Protein AF-A0A172TQ09-F1 (afdb_monomer_lite)

Foldseek 3Di:
DWDQDPVRDTDLCLVQKDKDKPCCCQWNADSNDIDGDHADKIWIWTDHPNDIDIDIDGDDD

Sequence (61 aa):
MNAVFDTGRTVDVSPLVTWVSSNSASVTVKDGVVTAVKKGSATIKAIYQNKYVTFRVMVYA

Radius of gyration: 13.21 Å; chains: 1; bounding box: 38×19×25 Å

Secondary structure (DSSP, 8-state):
-EEEPTTS-EEE-GGGSEEEES-TTTEEEETTEEEE-SSEEEEEEEEETTEEEEEEEEE--

Structure (mmCIF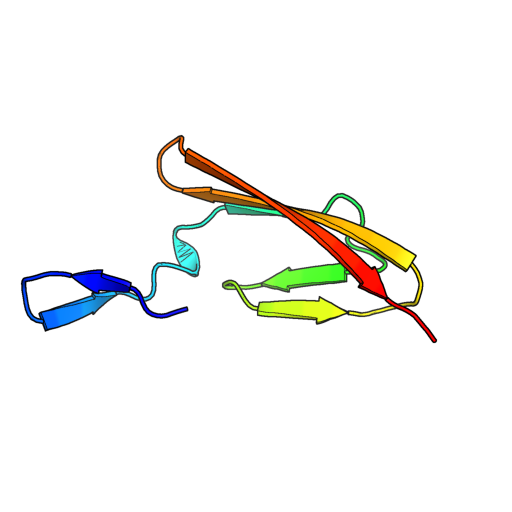, N/CA/C/O backbone):
data_AF-A0A172TQ09-F1
#
_entry.id   AF-A0A172TQ09-F1
#
loop_
_atom_site.group_PDB
_atom_site.id
_atom_site.type_symbol
_atom_site.label_atom_id
_atom_site.label_alt_id
_atom_site.label_comp_id
_atom_site.label_asym_id
_atom_site.label_entity_id
_atom_site.label_seq_id
_atom_site.pdbx_PDB_ins_code
_atom_site.Cartn_x
_atom_site.Cartn_y
_atom_site.Cartn_z
_atom_site.occupancy
_atom_site.B_iso_or_equiv
_atom_site.auth_seq_id
_atom_site.auth_comp_id
_atom_site.auth_asym_id
_atom_site.auth_atom_id
_atom_site.pdbx_PDB_model_num
ATOM 1 N N . MET A 1 1 ? -11.554 -6.933 -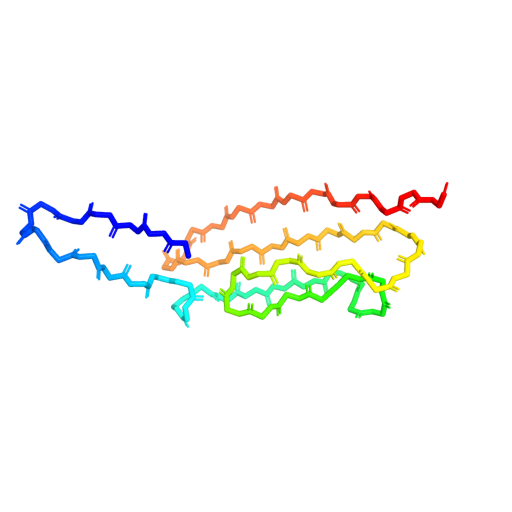0.474 1.00 44.81 1 MET A N 1
ATOM 2 C CA . MET A 1 1 ? -11.314 -7.611 0.825 1.00 44.81 1 MET A CA 1
ATOM 3 C C . MET A 1 1 ? -12.588 -7.454 1.635 1.00 44.81 1 MET A C 1
ATOM 5 O O . MET A 1 1 ? -13.041 -6.326 1.774 1.00 44.81 1 MET A O 1
ATOM 9 N N . ASN A 1 2 ? -13.189 -8.536 2.137 1.00 40.56 2 ASN A N 1
ATOM 10 C CA . ASN A 1 2 ? -14.544 -8.461 2.697 1.00 40.56 2 ASN A CA 1
ATOM 11 C C . ASN A 1 2 ? -14.492 -8.461 4.228 1.00 40.56 2 ASN A C 1
ATOM 13 O O . ASN A 1 2 ? -14.083 -9.452 4.828 1.00 40.56 2 ASN A O 1
ATOM 17 N N . ALA A 1 3 ? -14.908 -7.357 4.851 1.00 40.72 3 ALA A N 1
ATOM 18 C CA . ALA A 1 3 ? -15.189 -7.303 6.281 1.00 40.72 3 ALA A CA 1
ATOM 19 C C . ALA A 1 3 ? -16.701 -7.480 6.484 1.00 40.72 3 ALA A C 1
ATOM 21 O O . ALA A 1 3 ? -17.502 -6.730 5.922 1.00 40.72 3 ALA A O 1
ATOM 22 N N . VAL A 1 4 ? -17.088 -8.492 7.260 1.00 42.19 4 VAL A N 1
ATOM 23 C CA . VAL A 1 4 ? -18.484 -8.728 7.648 1.00 42.19 4 VAL A CA 1
ATOM 24 C C . VAL A 1 4 ? -18.707 -8.049 8.996 1.00 42.19 4 VAL A C 1
ATOM 26 O O . VAL A 1 4 ? -18.053 -8.409 9.973 1.00 42.19 4 VAL A O 1
ATOM 29 N N . PHE A 1 5 ? -19.599 -7.059 9.049 1.00 47.91 5 PHE A N 1
ATOM 30 C CA . PHE A 1 5 ? -20.061 -6.462 10.306 1.00 47.91 5 PHE A CA 1
ATOM 31 C C . PHE A 1 5 ? -21.350 -7.153 10.788 1.00 47.91 5 PHE A C 1
ATOM 33 O O . PHE A 1 5 ? -22.093 -7.723 9.987 1.00 47.91 5 PHE A O 1
ATOM 40 N N . ASP A 1 6 ? -21.611 -7.092 12.097 1.00 48.78 6 ASP A N 1
ATOM 41 C CA . ASP A 1 6 ? -22.685 -7.785 12.839 1.00 48.78 6 ASP A CA 1
ATOM 42 C C . ASP A 1 6 ? -24.123 -7.516 12.346 1.00 48.78 6 ASP A C 1
ATOM 44 O O . ASP A 1 6 ? -25.041 -8.267 12.660 1.00 48.78 6 ASP A O 1
ATOM 48 N N . THR A 1 7 ? -24.315 -6.496 11.512 1.00 50.00 7 THR A N 1
ATOM 49 C CA . THR A 1 7 ? -25.591 -6.153 10.861 1.00 50.00 7 THR A CA 1
ATOM 50 C C . THR A 1 7 ? -25.819 -6.849 9.510 1.00 50.00 7 THR A C 1
ATOM 52 O O . THR A 1 7 ? -26.805 -6.566 8.831 1.00 50.00 7 THR A O 1
ATOM 55 N N . GLY A 1 8 ? -24.920 -7.739 9.074 1.00 49.78 8 GLY A N 1
ATOM 56 C CA . GLY A 1 8 ? -25.033 -8.469 7.801 1.00 49.78 8 GLY A CA 1
ATOM 57 C C . GLY A 1 8 ? -24.606 -7.668 6.563 1.00 49.78 8 GLY A C 1
ATOM 58 O O . GLY A 1 8 ? -24.659 -8.179 5.444 1.00 49.78 8 GLY A O 1
ATOM 59 N N . ARG A 1 9 ? -24.133 -6.425 6.731 1.00 44.09 9 ARG A N 1
ATOM 60 C CA . ARG A 1 9 ? -23.544 -5.634 5.640 1.00 44.09 9 ARG A CA 1
ATOM 61 C C . ARG A 1 9 ? -22.084 -6.028 5.445 1.00 44.09 9 ARG A C 1
ATOM 63 O O . ARG A 1 9 ? -21.244 -5.825 6.320 1.00 44.09 9 ARG A O 1
ATOM 70 N N . THR A 1 10 ? -21.780 -6.543 4.257 1.00 49.31 10 THR A N 1
ATOM 71 C CA . THR A 1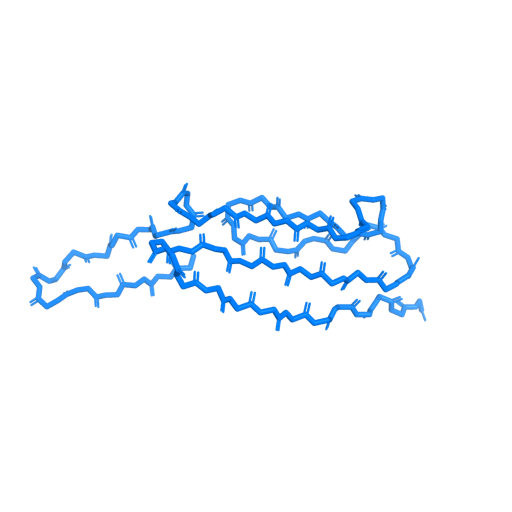 10 ? -20.403 -6.612 3.764 1.00 49.31 10 THR A CA 1
ATOM 72 C C . THR A 1 10 ? -20.044 -5.221 3.265 1.00 49.31 10 THR A C 1
ATOM 74 O O . THR A 1 10 ? -20.549 -4.778 2.235 1.00 49.31 10 THR A O 1
ATOM 77 N N . VAL A 1 11 ? -19.233 -4.497 4.031 1.00 51.53 11 VAL A N 1
ATOM 78 C CA . VAL A 1 11 ? -18.659 -3.232 3.568 1.00 51.53 11 VAL A CA 1
ATOM 79 C C . VAL A 1 11 ? -17.302 -3.574 2.989 1.00 51.53 11 VAL A C 1
ATOM 81 O O . VAL A 1 11 ? -16.442 -4.122 3.683 1.00 51.53 11 VAL A O 1
ATOM 84 N N . ASP A 1 12 ? -17.117 -3.276 1.707 1.00 53.59 12 ASP A N 1
ATOM 85 C CA . ASP A 1 12 ? -15.788 -3.314 1.127 1.00 53.59 12 ASP A CA 1
ATOM 86 C C . ASP A 1 12 ? -14.988 -2.186 1.793 1.00 53.59 12 ASP A C 1
ATOM 88 O O . ASP A 1 12 ? -15.233 -0.999 1.579 1.00 53.59 12 ASP A O 1
ATOM 92 N N . VAL A 1 13 ? -14.115 -2.565 2.725 1.00 56.84 13 VAL A N 1
ATOM 93 C CA . VAL A 1 13 ? -13.251 -1.634 3.464 1.00 56.84 13 VAL A CA 1
ATOM 94 C C . VAL A 1 13 ? -11.984 -1.311 2.679 1.00 56.84 13 VAL A C 1
ATOM 96 O O . VAL A 1 13 ? -11.231 -0.429 3.078 1.00 56.84 13 VAL A O 1
ATOM 99 N N . SER A 1 14 ? -11.757 -1.978 1.546 1.00 56.62 14 SER A N 1
ATOM 100 C CA . SER A 1 14 ? -10.600 -1.767 0.678 1.00 56.62 14 SER A CA 1
ATOM 101 C C . SER A 1 14 ? -10.419 -0.307 0.205 1.00 56.62 14 SER A C 1
ATOM 103 O O . SER A 1 14 ? -9.262 0.119 0.183 1.00 56.62 14 SER A O 1
ATOM 105 N N . PRO A 1 15 ? -11.475 0.495 -0.088 1.00 56.00 15 PRO A N 1
ATOM 106 C CA . PRO A 1 15 ? -11.340 1.922 -0.416 1.00 56.00 15 PRO A CA 1
ATOM 107 C C . PRO A 1 15 ? -11.125 2.840 0.798 1.00 56.00 15 PRO A C 1
ATOM 109 O O . PRO A 1 15 ? -10.716 3.985 0.634 1.00 56.00 15 PRO A O 1
ATOM 112 N N . LEU A 1 16 ? -11.395 2.370 2.019 1.00 65.00 16 LEU A N 1
ATOM 113 C CA . LEU A 1 16 ? -11.166 3.142 3.250 1.00 65.00 16 LEU A CA 1
ATOM 114 C C . LEU A 1 16 ? -9.755 2.937 3.816 1.00 65.00 16 LEU A C 1
ATOM 116 O O . LEU A 1 16 ? -9.368 3.587 4.789 1.00 65.00 16 LEU A O 1
ATOM 120 N N . VAL A 1 17 ? -9.005 1.997 3.243 1.00 71.00 17 VAL A N 1
ATOM 121 C CA . VAL A 1 17 ? -7.639 1.681 3.638 1.00 71.00 17 VAL A CA 1
ATOM 122 C C . VAL A 1 17 ? -6.685 2.499 2.775 1.00 71.00 17 VAL A C 1
ATOM 124 O O . VAL A 1 17 ? -6.651 2.354 1.554 1.00 71.00 17 VAL A O 1
ATOM 127 N N . THR A 1 18 ? -5.861 3.330 3.405 1.00 78.81 18 THR A N 1
ATOM 128 C CA . THR A 1 18 ? -4.767 4.013 2.713 1.00 78.81 18 THR A CA 1
ATOM 129 C C . THR A 1 18 ? -3.622 3.030 2.524 1.00 78.81 18 THR A C 1
ATOM 131 O O . THR A 1 18 ? -3.019 2.566 3.496 1.00 78.81 18 THR A O 1
ATOM 134 N N . TRP A 1 19 ? -3.310 2.723 1.268 1.00 79.62 19 TRP A N 1
ATOM 135 C CA . TRP A 1 19 ? -2.212 1.837 0.900 1.00 79.62 19 TRP A CA 1
ATOM 136 C C . TRP A 1 19 ? -0.970 2.647 0.541 1.00 79.62 19 TRP A C 1
ATOM 138 O O . TRP A 1 19 ? -1.016 3.541 -0.300 1.00 79.62 19 TRP A O 1
ATOM 148 N N . VAL A 1 20 ? 0.159 2.309 1.155 1.00 79.94 20 VAL A N 1
ATOM 149 C CA . VAL A 1 20 ? 1.467 2.896 0.851 1.00 79.94 20 VAL A CA 1
ATOM 150 C C . VAL A 1 20 ? 2.406 1.772 0.438 1.00 79.94 20 VAL A C 1
ATOM 152 O O . VAL A 1 20 ? 2.635 0.847 1.214 1.00 79.94 20 VAL A O 1
ATOM 155 N N . SER A 1 21 ? 2.952 1.847 -0.775 1.00 80.69 21 SER A N 1
ATOM 156 C CA . SER A 1 21 ? 4.000 0.937 -1.251 1.00 80.69 21 SER A CA 1
ATOM 157 C C . SER A 1 21 ? 5.348 1.644 -1.187 1.00 80.69 21 SER A C 1
ATOM 159 O O . SER A 1 21 ? 5.488 2.756 -1.693 1.00 80.69 21 SER A O 1
ATOM 161 N N . SER A 1 22 ? 6.355 0.997 -0.602 1.00 81.88 22 SER A N 1
ATOM 162 C CA . SER A 1 22 ? 7.728 1.515 -0.596 1.00 81.88 22 SER A CA 1
ATOM 163 C C . SER A 1 22 ? 8.397 1.449 -1.973 1.00 81.88 22 SER A C 1
ATOM 165 O O . SER A 1 22 ? 9.469 2.016 -2.155 1.00 81.88 22 SER A O 1
ATOM 167 N N . ASN A 1 23 ? 7.817 0.708 -2.922 1.00 78.44 23 ASN A N 1
ATOM 168 C CA . ASN A 1 23 ? 8.345 0.551 -4.272 1.00 78.44 23 ASN A CA 1
ATOM 169 C C . ASN A 1 23 ? 7.195 0.306 -5.261 1.00 78.44 23 ASN A C 1
ATOM 171 O O . ASN A 1 23 ? 6.885 -0.833 -5.617 1.00 78.44 23 ASN A O 1
ATOM 175 N N . SER A 1 24 ? 6.573 1.399 -5.705 1.00 74.06 24 SER A N 1
ATOM 176 C CA . SER A 1 24 ? 5.472 1.400 -6.677 1.00 74.06 24 SER A CA 1
ATOM 177 C C . SER A 1 24 ? 5.881 0.947 -8.083 1.00 74.06 24 SER A C 1
ATOM 179 O O . SER A 1 24 ? 5.013 0.591 -8.873 1.00 74.06 24 SER A O 1
ATOM 181 N N . ALA A 1 25 ? 7.180 0.915 -8.401 1.00 76.56 25 ALA A N 1
ATOM 182 C CA . ALA A 1 25 ? 7.679 0.423 -9.686 1.00 76.56 25 ALA A CA 1
ATOM 183 C C . ALA A 1 25 ? 7.696 -1.115 -9.763 1.00 76.56 25 ALA A C 1
ATOM 185 O O . ALA A 1 25 ? 7.516 -1.683 -10.841 1.00 76.56 25 ALA A O 1
ATOM 186 N N . SER A 1 26 ? 7.909 -1.792 -8.629 1.00 76.19 26 SER A N 1
ATOM 187 C CA . SER A 1 26 ? 7.907 -3.258 -8.540 1.00 76.19 26 SER A CA 1
ATOM 188 C C . SER A 1 26 ? 6.571 -3.820 -8.058 1.00 76.19 26 SER A C 1
ATOM 190 O O . SER A 1 26 ? 6.167 -4.881 -8.529 1.00 76.19 26 SER A O 1
ATOM 192 N N . VAL A 1 27 ? 5.879 -3.137 -7.139 1.00 76.94 27 VAL A N 1
ATOM 193 C CA . VAL A 1 27 ? 4.611 -3.603 -6.561 1.00 76.94 27 VAL A CA 1
ATOM 194 C C . VAL A 1 27 ? 3.641 -2.437 -6.392 1.00 76.94 27 VAL A C 1
ATOM 196 O O . VAL A 1 27 ? 3.908 -1.480 -5.660 1.00 76.94 27 VAL A O 1
ATOM 199 N N . THR A 1 28 ? 2.484 -2.546 -7.035 1.00 79.62 28 THR A N 1
ATOM 200 C CA . THR A 1 28 ? 1.398 -1.566 -6.942 1.00 79.62 28 THR A CA 1
ATOM 201 C C . THR A 1 28 ? 0.266 -2.110 -6.085 1.00 79.62 28 THR A C 1
ATOM 203 O O . THR A 1 28 ? 0.071 -3.320 -5.981 1.00 79.62 28 THR A O 1
ATOM 206 N N . VAL A 1 29 ? -0.471 -1.212 -5.436 1.00 77.38 29 VAL A N 1
ATOM 207 C CA . VAL A 1 29 ? -1.661 -1.571 -4.664 1.00 77.38 29 VAL A CA 1
ATOM 208 C C . VAL A 1 29 ? -2.790 -0.654 -5.065 1.00 77.38 29 VAL A C 1
ATOM 210 O O . VAL A 1 29 ? -2.628 0.566 -5.041 1.00 77.38 29 VAL A O 1
ATOM 213 N N . LYS A 1 30 ? -3.924 -1.243 -5.426 1.00 74.25 30 LYS A N 1
ATOM 214 C CA . LYS A 1 30 ? -5.136 -0.510 -5.772 1.00 74.25 30 LYS A CA 1
ATOM 215 C C . LYS A 1 30 ? -6.333 -1.233 -5.178 1.00 74.25 30 LYS A C 1
ATOM 217 O O . LYS A 1 30 ? -6.471 -2.431 -5.390 1.00 74.25 30 LYS A O 1
ATOM 222 N N . ASP A 1 31 ? -7.147 -0.522 -4.402 1.00 70.38 31 ASP A N 1
ATOM 223 C CA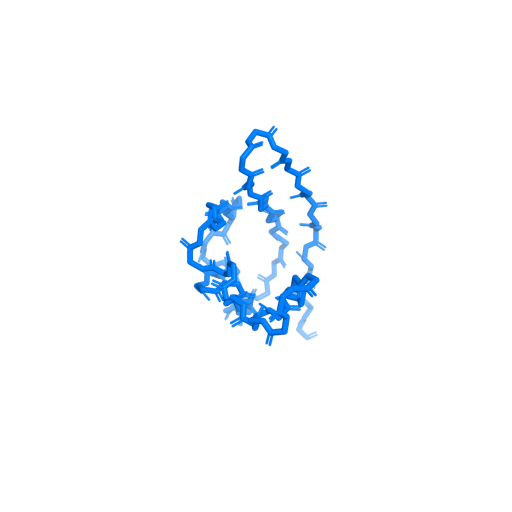 . ASP A 1 31 ? -8.373 -1.059 -3.794 1.00 70.38 31 ASP A CA 1
ATOM 224 C C . ASP A 1 31 ? -8.144 -2.385 -3.033 1.00 70.38 31 ASP A C 1
ATOM 226 O O . ASP A 1 31 ? -8.930 -3.324 -3.107 1.00 70.38 31 ASP A O 1
ATOM 230 N N . GLY A 1 32 ? -7.014 -2.498 -2.324 1.00 69.50 32 GLY A N 1
ATOM 231 C CA . GLY A 1 32 ? -6.619 -3.710 -1.594 1.00 69.50 32 GLY A CA 1
ATOM 232 C C . GLY A 1 32 ? -6.129 -4.883 -2.443 1.00 69.50 32 GLY A C 1
ATOM 233 O O . GLY A 1 32 ? -5.815 -5.941 -1.897 1.00 69.50 32 GLY A O 1
ATOM 234 N N . VAL A 1 33 ? -5.996 -4.698 -3.753 1.00 74.75 33 VAL A N 1
ATOM 235 C CA . VAL A 1 33 ? -5.371 -5.661 -4.661 1.00 74.75 33 VAL A CA 1
ATOM 236 C C . VAL A 1 33 ? -3.897 -5.314 -4.818 1.00 74.75 33 VAL A C 1
ATOM 238 O O . VAL A 1 33 ? -3.538 -4.259 -5.344 1.00 74.75 33 VAL A O 1
ATOM 241 N N . VAL A 1 34 ? -3.033 -6.218 -4.359 1.00 77.06 34 VAL A N 1
ATOM 242 C CA . VA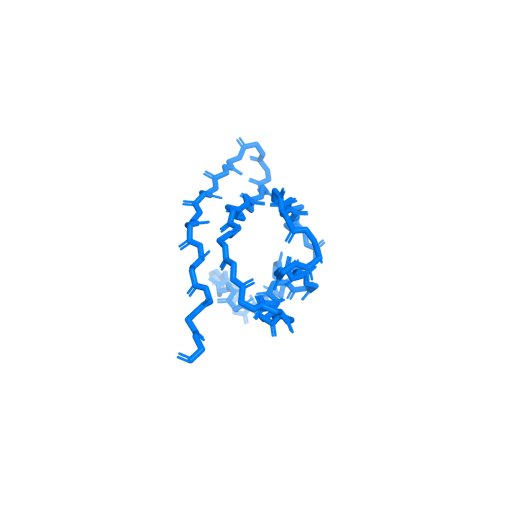L A 1 34 ? -1.581 -6.112 -4.514 1.00 77.06 34 VAL A CA 1
ATOM 243 C C . VAL A 1 34 ? -1.180 -6.730 -5.850 1.00 77.06 34 VAL A C 1
ATOM 245 O O . VAL A 1 34 ? -1.391 -7.919 -6.068 1.00 77.06 34 VAL A O 1
ATOM 248 N N . THR A 1 35 ? -0.580 -5.934 -6.732 1.00 79.12 35 THR A N 1
ATOM 249 C CA . THR A 1 35 ? -0.130 -6.370 -8.058 1.00 79.12 35 THR A CA 1
ATOM 250 C C . THR A 1 35 ? 1.389 -6.300 -8.149 1.00 79.12 35 THR A C 1
ATOM 252 O O . THR A 1 35 ? 1.992 -5.233 -8.004 1.00 79.12 35 THR A O 1
ATOM 255 N N . ALA A 1 36 ? 2.014 -7.446 -8.414 1.00 79.38 36 ALA A N 1
ATOM 256 C CA . ALA A 1 36 ? 3.434 -7.539 -8.722 1.00 79.38 36 ALA A CA 1
ATOM 257 C C . ALA A 1 36 ? 3.675 -7.133 -10.184 1.00 79.38 36 ALA A C 1
ATOM 259 O O . ALA A 1 36 ? 3.145 -7.755 -11.099 1.00 79.38 36 ALA A O 1
ATOM 260 N N . VAL A 1 37 ? 4.464 -6.082 -10.395 1.00 81.25 37 VAL A N 1
ATOM 261 C CA . VAL A 1 37 ? 4.751 -5.510 -11.721 1.00 81.25 37 VAL A CA 1
ATOM 262 C C . VAL A 1 37 ? 6.118 -5.964 -12.229 1.00 81.25 37 VAL A C 1
ATOM 264 O O . VAL A 1 37 ? 6.270 -6.296 -13.401 1.00 81.25 37 VAL A O 1
ATOM 267 N N . LYS A 1 38 ? 7.129 -5.986 -11.353 1.00 78.44 38 LYS A N 1
ATOM 268 C CA . LYS A 1 38 ? 8.503 -6.388 -11.686 1.00 78.44 38 LYS A CA 1
ATOM 269 C C . LYS A 1 38 ? 9.175 -7.089 -10.514 1.00 78.44 38 LYS A C 1
ATOM 271 O O . LYS A 1 38 ? 8.843 -6.827 -9.358 1.00 78.44 38 LYS A O 1
ATOM 276 N N . LYS A 1 39 ? 10.181 -7.916 -10.830 1.00 80.94 39 LYS A N 1
ATOM 277 C CA . LYS A 1 39 ? 11.082 -8.521 -9.840 1.00 80.94 39 LYS A CA 1
ATOM 278 C C . LYS A 1 39 ? 11.628 -7.441 -8.904 1.00 80.94 39 LYS A C 1
ATOM 280 O O . LYS A 1 39 ? 12.064 -6.381 -9.355 1.00 80.94 39 LYS A O 1
ATOM 285 N N . GLY A 1 40 ? 11.596 -7.709 -7.607 1.00 80.62 40 GLY A N 1
ATOM 286 C CA . GLY A 1 40 ? 11.995 -6.752 -6.582 1.00 80.62 40 GLY A CA 1
ATOM 287 C C . GLY A 1 40 ? 11.270 -6.992 -5.268 1.00 80.62 40 GLY A C 1
ATOM 288 O O . GLY A 1 40 ? 10.382 -7.835 -5.172 1.00 80.62 40 GLY A O 1
ATOM 289 N N . SER A 1 41 ? 11.653 -6.246 -4.237 1.00 81.38 41 SER A N 1
ATOM 290 C CA . SER A 1 41 ? 10.962 -6.268 -2.949 1.00 81.38 41 SER A CA 1
ATOM 291 C C . SER A 1 41 ? 10.274 -4.937 -2.686 1.00 81.38 41 SER A C 1
ATOM 293 O O . SER A 1 41 ? 10.878 -3.883 -2.898 1.00 81.38 41 SER A O 1
ATOM 295 N N . ALA A 1 42 ? 9.054 -4.988 -2.168 1.00 83.06 42 ALA A N 1
ATOM 296 C CA . ALA A 1 42 ? 8.318 -3.827 -1.695 1.00 83.06 42 ALA A CA 1
ATOM 297 C C . ALA A 1 42 ? 7.716 -4.119 -0.322 1.00 83.06 42 ALA A C 1
ATOM 299 O O . ALA A 1 42 ? 7.249 -5.225 -0.052 1.00 83.06 42 ALA A O 1
ATOM 300 N N . THR A 1 43 ? 7.704 -3.118 0.544 1.00 84.31 43 THR A N 1
ATOM 301 C CA . THR A 1 43 ? 6.933 -3.151 1.782 1.00 84.31 43 THR A CA 1
ATOM 302 C C . THR A 1 43 ? 5.647 -2.390 1.538 1.00 84.31 43 THR A C 1
ATOM 304 O O . THR A 1 43 ? 5.679 -1.232 1.120 1.00 84.31 43 THR A O 1
ATOM 307 N N . ILE A 1 44 ? 4.520 -3.038 1.803 1.00 84.38 44 ILE A N 1
ATOM 308 C CA . ILE A 1 44 ? 3.208 -2.418 1.715 1.00 84.38 44 ILE A CA 1
ATOM 309 C C . ILE A 1 44 ? 2.696 -2.176 3.124 1.00 84.38 44 ILE A C 1
ATOM 311 O O . ILE A 1 44 ? 2.711 -3.064 3.978 1.00 84.38 44 ILE A O 1
ATOM 315 N N . LYS A 1 45 ? 2.242 -0.948 3.354 1.00 84.50 45 LYS A N 1
ATOM 316 C CA . LYS A 1 45 ? 1.585 -0.513 4.577 1.00 84.50 45 LYS A CA 1
ATOM 317 C C . LYS A 1 45 ? 0.125 -0.218 4.267 1.00 84.50 45 LYS A C 1
ATOM 319 O O . LYS A 1 45 ? -0.165 0.634 3.433 1.00 84.50 45 LYS A O 1
ATOM 324 N N . ALA A 1 46 ? -0.771 -0.916 4.948 1.00 81.62 46 ALA A N 1
ATOM 325 C CA . ALA A 1 46 ? -2.204 -0.672 4.902 1.00 81.62 46 ALA A CA 1
ATOM 326 C C . ALA A 1 46 ? -2.597 0.089 6.169 1.00 81.62 46 ALA A C 1
ATOM 328 O O . ALA A 1 46 ? -2.277 -0.368 7.267 1.00 81.62 46 ALA A O 1
ATOM 329 N N . ILE A 1 47 ? -3.241 1.245 6.036 1.00 82.44 47 ILE A N 1
ATOM 330 C CA . ILE A 1 47 ? -3.632 2.107 7.158 1.00 82.44 47 ILE A CA 1
ATOM 331 C C . ILE A 1 47 ? -5.153 2.241 7.169 1.00 82.44 47 I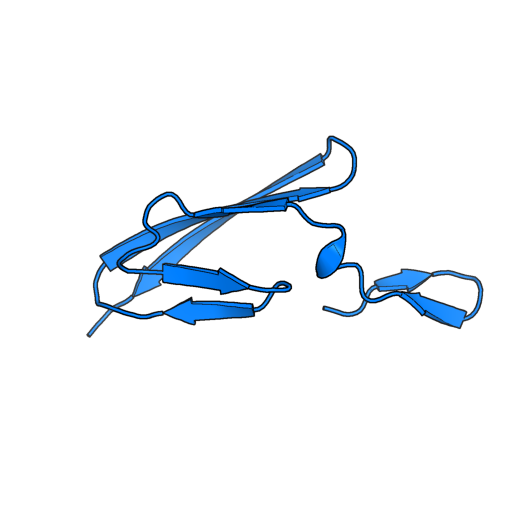LE A C 1
ATOM 333 O O . ILE A 1 47 ? -5.739 2.660 6.178 1.00 82.44 47 ILE A O 1
ATOM 337 N N . TYR A 1 48 ? -5.783 1.926 8.295 1.00 80.00 48 TYR A N 1
ATOM 338 C CA . TYR A 1 48 ? -7.221 2.048 8.507 1.00 80.00 48 TYR A CA 1
ATOM 339 C C . TYR A 1 48 ? -7.502 2.584 9.912 1.00 80.00 48 TYR A C 1
ATOM 341 O O . TYR A 1 48 ? -7.100 1.963 10.895 1.00 80.00 48 TYR A O 1
ATOM 349 N N . GLN A 1 49 ? -8.180 3.734 10.012 1.00 78.69 49 GLN A N 1
ATOM 350 C CA . GLN A 1 49 ? -8.568 4.374 11.283 1.00 78.69 49 GLN A CA 1
ATOM 351 C C . GLN A 1 49 ? -7.453 4.362 12.352 1.00 78.69 49 GLN A C 1
ATOM 353 O O . GLN A 1 49 ? -7.602 3.782 13.427 1.00 78.69 49 GLN A O 1
ATOM 358 N N . ASN A 1 50 ? -6.296 4.957 12.038 1.00 76.44 50 ASN A N 1
ATOM 359 C CA . ASN A 1 50 ? -5.096 4.999 12.894 1.00 76.44 50 ASN A CA 1
ATOM 360 C C . ASN A 1 50 ? -4.417 3.653 13.215 1.00 76.44 50 ASN A C 1
ATOM 362 O O . ASN A 1 50 ? -3.341 3.651 13.815 1.00 76.44 50 ASN A O 1
ATOM 366 N N . LYS A 1 51 ? -4.969 2.518 12.786 1.00 77.38 51 LYS A N 1
ATOM 367 C CA . LYS A 1 51 ? -4.299 1.216 12.840 1.00 77.38 51 LYS A CA 1
ATOM 368 C C . LYS A 1 51 ? -3.610 0.953 11.513 1.00 77.38 51 LYS A C 1
ATOM 370 O O . LYS A 1 51 ? -4.105 1.341 10.458 1.00 77.38 51 LYS A O 1
ATOM 375 N N . TYR A 1 52 ? -2.458 0.300 11.554 1.00 80.00 52 TYR A N 1
ATOM 376 C CA . TYR A 1 52 ? -1.757 -0.076 10.339 1.00 80.00 52 TYR A CA 1
ATOM 377 C C . TYR A 1 52 ? -1.200 -1.484 10.428 1.00 80.00 52 TYR A C 1
ATOM 379 O O . TYR A 1 52 ? -0.803 -1.950 11.494 1.00 80.00 52 TYR A O 1
ATOM 387 N N . VAL A 1 53 ? -1.149 -2.138 9.277 1.00 80.19 53 VAL A N 1
ATOM 388 C CA . VAL A 1 53 ? -0.474 -3.416 9.087 1.00 80.19 53 VAL A CA 1
ATOM 389 C C . VAL A 1 53 ? 0.573 -3.246 8.003 1.00 80.19 53 VAL A C 1
ATOM 391 O O . VAL A 1 53 ? 0.365 -2.533 7.020 1.00 80.19 53 VAL A O 1
ATOM 394 N N . THR A 1 54 ? 1.725 -3.871 8.199 1.00 80.25 54 THR A N 1
ATOM 395 C CA . THR A 1 54 ? 2.822 -3.856 7.234 1.00 80.25 54 THR A CA 1
ATOM 396 C C . THR A 1 54 ? 3.138 -5.270 6.818 1.00 80.25 54 THR A C 1
ATOM 398 O O . THR A 1 54 ? 3.322 -6.138 7.669 1.00 80.25 54 THR A O 1
ATOM 401 N N . PHE A 1 55 ? 3.260 -5.487 5.519 1.00 81.50 55 PHE A N 1
ATOM 402 C CA . PHE A 1 55 ? 3.668 -6.765 4.966 1.00 81.50 55 PHE A CA 1
ATOM 403 C C . PHE A 1 55 ? 4.710 -6.552 3.875 1.00 81.50 55 PHE A C 1
ATOM 405 O O . PHE A 1 55 ? 4.690 -5.569 3.130 1.00 81.50 55 PHE A O 1
ATOM 412 N N . ARG A 1 56 ? 5.670 -7.474 3.824 1.00 82.12 56 ARG A N 1
ATOM 413 C CA . ARG A 1 56 ? 6.768 -7.440 2.865 1.00 82.12 56 ARG A CA 1
ATOM 414 C C . ARG A 1 56 ? 6.442 -8.382 1.721 1.00 82.12 56 ARG A C 1
ATOM 416 O O . ARG A 1 56 ? 6.171 -9.556 1.943 1.00 82.12 56 ARG A O 1
ATOM 423 N N . VAL A 1 57 ? 6.491 -7.859 0.507 1.00 80.00 57 VAL A N 1
ATOM 424 C CA . VAL A 1 57 ? 6.266 -8.606 -0.726 1.00 80.00 57 VAL A CA 1
ATOM 425 C C . VAL A 1 57 ? 7.596 -8.722 -1.452 1.00 80.00 57 VAL A C 1
ATOM 427 O O . VAL A 1 57 ? 8.275 -7.720 -1.684 1.00 80.00 57 VAL A O 1
ATOM 430 N N . MET A 1 58 ? 7.984 -9.948 -1.791 1.00 81.00 58 MET A N 1
ATOM 431 C CA . MET A 1 58 ? 9.119 -10.224 -2.666 1.00 81.00 58 MET A CA 1
ATOM 432 C C . MET A 1 58 ? 8.607 -10.869 -3.944 1.00 81.00 58 MET A C 1
ATOM 434 O O . MET A 1 58 ? 7.947 -11.904 -3.910 1.00 81.00 58 MET A O 1
ATOM 438 N N . VAL A 1 59 ? 8.913 -10.231 -5.065 1.00 80.19 59 VAL A N 1
ATOM 439 C CA . VAL A 1 59 ? 8.623 -10.729 -6.403 1.00 80.19 59 VAL A CA 1
ATOM 440 C C . VAL A 1 59 ? 9.885 -11.418 -6.898 1.00 80.19 59 VAL A C 1
ATOM 442 O O . VAL A 1 59 ? 10.896 -10.760 -7.166 1.00 80.19 59 VAL A O 1
ATOM 445 N N . TYR A 1 60 ? 9.826 -12.741 -6.978 1.00 74.38 60 TYR A N 1
ATOM 446 C CA . TYR A 1 60 ? 10.855 -13.567 -7.600 1.00 74.38 60 TYR A CA 1
ATOM 447 C C . TYR A 1 60 ? 10.534 -13.734 -9.093 1.00 74.38 60 TYR A C 1
ATOM 449 O O . TYR A 1 60 ? 9.388 -13.551 -9.498 1.00 74.38 60 TYR A O 1
ATOM 457 N N . ALA A 1 61 ? 11.563 -13.991 -9.902 1.00 63.97 61 ALA A N 1
ATOM 458 C CA . ALA A 1 61 ? 11.420 -14.280 -11.331 1.00 63.97 61 ALA A CA 1
ATOM 459 C C . ALA A 1 61 ? 11.585 -15.777 -11.554 1.00 63.97 61 ALA A C 1
ATOM 461 O O . ALA A 1 61 ? 12.369 -16.358 -10.765 1.00 63.97 61 ALA A O 1
#

Organism: NCBI:txid1178515

pLDDT: mean 71.02, std 13.51, range [40.56, 84.5]

InterPro domains:
  IPR003343 Bacterial Ig-like domain, group 2 [PF02368] (15-50)
  IPR008964 Invasin/intimin cell-adhesion fragments [SSF49373] (14-60)

=== Feature glossary ===
Key to the feature types in this record:

pLDDT. pLDDT is the predicted lDDT-Cα score: AlphaFold's confidence that the local environment of each residue (all inter-atomic distances within 15 Å) is correctly placed. It is a per-residue number between 0 and 100, with higher meaning more reliable.

Radius of gyration, Cα contacts, bounding box. The geometric summary reports three shape descriptors. Rg (radius of gyration) measures how spread out the Cα atoms are about their centre of mass; compact globular proteins have small Rg, elongated or unfolded ones large. Cα contacts (<8 Å, |i−j|>4) count long-range residue pairs in spatial proximity — high for tightly packed folds, near zero for rods or random coil. The bounding-box extents give the protein's footprint along x, y, z in Å.

Backbone torsions (φ/ψ). Backbone dihedral angles. Every residue except chain termini has a φ (preceding-C → N → Cα → C) and a ψ (N → Cα → C → next-N). They are reported in degrees following the IUPAC sign convention. Secondary structure is essentially a statement about which (φ, ψ) basin each residue occupies.

Contact-map, Ramachandran, and PAE plots. Plot images: a contact map (which residues are close in 3D, as an N×N binary image), a Ramachandran scatter (backbone torsion angles, revealing secondary-structure composition at a glance), and — for AlphaFold structures — a PAE heatmap (pairwise prediction confidence).

Predicted aligned error. Predicted Aligned Error (PAE) is an AlphaFold confidence matrix: entry (i, j) is the expected error in the position of residue j, in ångströms, when the prediction is superimposed on the true structure at residue i. Low PAE within a block of residues means that block is internally rigid and well-predicted; high PAE between two blocks means their relative placement is uncertain even if each block individually is confident.

Secondary structure (3-state, P-SEA). Three-state secondary structure (P-SEA) collapses the eight DSSP classes into helix (a), strand (b), and coil (c). P-SEA assigns these from Cα geometry alone — distances and angles — without requiring backbone oxygens, so it works on any Cα trace.

Solvent-accessible surface area. Solvent-accessible surface area (SASA) is the area in Å² traced out by the centre of a 1.4 Å probe sphere (a water molecule) rolled over the protein's van der Waals surface (Shrake–Rupley / Lee–Richards construction). Buried residues have near-zero SASA; fully exposed residues can exceed 200 Å². The total SASA scales roughly with the number of surface residues.

Foldseek 3Di. The Foldseek 3Di string encodes local tertiary geometry as a 20-letter alphabet — one character per residue — derived from the relative positions of nearby Cα atoms. Unlike the amino-acid sequence, 3Di is a direct function of the 3D structure, so two proteins with the same fold have similar 3Di strings even at low sequence identity.

B-factor. For experimental (PDB) structures, the B-factor (temperature factor) quantifies the positional spread of each atom in the crystal — a combination of thermal vibration and static disorder — in units of Å². High B-factors mark flexible loops or poorly resolved regions; low B-factors mark the rigid, well-ordered core.

mmCIF coordinates. The mmCIF block holds the 3D Cartesian coordinates of each backbone atom (N, Cα, C, O) in ångströms. mmCIF is the PDB's canonical archive format — a tagged-loop text representation of the atomic model.

InterPro / GO / CATH / organism. Functional annotations link the protein to curated databases. InterPro entries identify conserved domains and families by matching the sequence against member-database signatures (Pfam, PROSITE, CDD, …). Gene Ontology (GO) terms describe molecular function, biological process, and cellular component in a controlled vocabulary. CATH places the structure in a hierarchical fold classification (Class/Architecture/Topology/Homologous-superfamily). The organism is the source species.

Rendered structure images. Structure images are PyMOL renders from six orthogonal camera directions. Cartoon representation draws helices as coils and strands as arrows; sticks shows the backbone as bonds; surface shows the solvent-excluded envelope. Rainbow coloring maps sequence position to hue (blue→red, N→C); chain coloring assigns a distinct color per polypeptide.

Sequence. This is the polypeptide sequence — one letter per residue, N-terminus first. Length ranges from a few dozen residues for small domains to over a thousand for large multi-domain proteins.

Secondary structure (8-state, DSSP). The SS8 string is DSSP's per-residue secondary-structure call. α-helix (H) means an i→i+4 H-bond ladder; β-strand (E) means the residue participates in a β-sheet; 3₁₀ (G) and π (I) are tighter and wider helices; T/S are turns/bends; '-' is loop.

Nearest PDB structures. Structural nearest neighbors (via Foldseek easy-search vs the PDB). Reported per hit: target PDB id, E-value, and alignment TM-score. A TM-score above ~0.5 is the conventional threshold for 'same fold'.